Protein AF-A0A7X3Y7F7-F1 (afdb_monomer)

Sequence (54 aa):
MLRALILTLAFVGAAGAALAGPEGTWLTEGGKSHVEIRLCGDEYCGRLVWLLSV

Radius of gyration: 21.67 Å; Cα contacts (8 Å, |Δi|>4): 54; chains: 1; bounding box: 69×20×28 Å

Solvent-accessible surface area (backbone atoms only — not comparable to full-atom values): 3617 Å² total; per-residue (Å²): 115,71,72,62,56,58,63,62,63,69,70,74,80,72,78,77,79,76,81,80,70,84,63,46,78,42,74,40,92,86,72,45,34,31,35,38,34,38,80,60,83,97,44,80,44,75,45,80,79,44,70,69,84,128

Foldseek 3Di:
DVVVVVVVVVPPPDPPDDDDDPADWDQDPVRFWIWGWDDDDPDIDIDTPGGRDD

pLDDT: mean 83.98, std 15.23, range [60.19, 98.06]

Secondary structure (DSSP, 8-state):
-HHHHHHHHTTS---------S-EEEEPTTSSEEEEEEEETTEEEEEEEEE---

Nearest PDB structures (foldseek):
  8t8o-assembly1_P  TM=4.030E-01  e=8.692E-01  Salmonella enterica subsp. enterica serovar Typhimurium
  8fw5-assembly1_I  TM=5.619E-01  e=4.197E+00  Escherichia coli
  8g01-assembly1_C  TM=2.882E-01  e=2.700E+00  Escherichia coli K-12

Mean predicted aligned error: 9.64 Å

Structure (mmCIF, N/CA/C/O backbone):
data_AF-A0A7X3Y7F7-F1
#
_entry.id   AF-A0A7X3Y7F7-F1
#
lo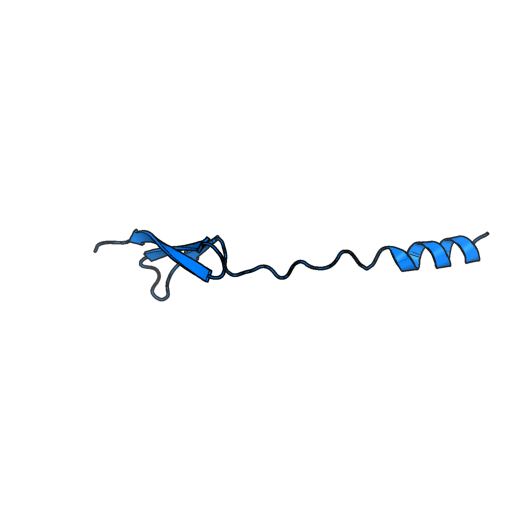op_
_atom_site.group_PDB
_atom_site.id
_atom_site.type_symbol
_atom_site.label_atom_id
_atom_site.label_alt_id
_atom_site.label_comp_id
_atom_site.label_asym_id
_atom_site.label_entity_id
_atom_site.label_seq_id
_atom_site.pdbx_PDB_ins_code
_atom_site.Cartn_x
_atom_site.Cartn_y
_atom_site.Cartn_z
_atom_site.occupancy
_atom_site.B_iso_or_equiv
_atom_site.auth_seq_id
_atom_site.auth_comp_id
_atom_site.auth_asym_id
_atom_site.auth_atom_id
_atom_site.pdbx_PDB_model_num
ATOM 1 N N . MET A 1 1 ? 52.016 -10.488 1.186 1.00 61.72 1 MET A N 1
ATOM 2 C CA . MET A 1 1 ? 50.811 -11.209 1.653 1.00 61.72 1 MET A CA 1
ATOM 3 C C . MET A 1 1 ? 49.674 -10.250 2.025 1.00 61.72 1 MET A C 1
ATOM 5 O O . MET A 1 1 ? 48.626 -10.326 1.408 1.00 61.72 1 MET A O 1
ATOM 9 N N . LEU A 1 2 ? 49.888 -9.281 2.929 1.00 61.38 2 LEU A N 1
ATOM 10 C CA . LEU A 1 2 ? 48.859 -8.321 3.386 1.00 61.38 2 LEU A CA 1
ATOM 11 C C . LEU A 1 2 ? 48.255 -7.431 2.277 1.00 61.38 2 LEU A C 1
ATOM 13 O O . LEU A 1 2 ? 47.059 -7.171 2.270 1.00 61.38 2 LEU A O 1
ATOM 17 N N . ARG A 1 3 ? 49.065 -7.006 1.297 1.00 60.19 3 ARG A N 1
ATOM 18 C CA . ARG A 1 3 ? 48.602 -6.176 0.167 1.00 60.19 3 ARG A CA 1
ATOM 19 C C . ARG A 1 3 ? 47.595 -6.880 -0.750 1.00 60.19 3 ARG A C 1
ATOM 21 O O . ARG A 1 3 ? 46.708 -6.221 -1.272 1.00 60.19 3 ARG A O 1
ATOM 28 N N . ALA A 1 4 ? 47.717 -8.198 -0.920 1.00 61.94 4 ALA A N 1
ATOM 29 C CA . ALA A 1 4 ? 46.781 -8.973 -1.734 1.00 61.94 4 ALA A CA 1
ATOM 30 C C . ALA A 1 4 ? 45.409 -9.093 -1.049 1.00 61.94 4 ALA A C 1
ATOM 32 O O . ALA A 1 4 ? 44.387 -8.984 -1.713 1.00 61.94 4 ALA A O 1
ATOM 33 N N . LEU A 1 5 ? 45.399 -9.214 0.284 1.00 60.88 5 LEU A N 1
ATOM 34 C CA . LEU A 1 5 ? 44.178 -9.305 1.089 1.00 60.88 5 LEU A CA 1
ATOM 35 C C . LEU A 1 5 ? 43.340 -8.013 1.041 1.00 60.88 5 LEU A C 1
ATOM 37 O O . LEU A 1 5 ? 42.113 -8.070 0.981 1.00 60.88 5 LEU A O 1
ATOM 41 N N . ILE A 1 6 ? 44.004 -6.851 1.020 1.00 64.12 6 ILE A N 1
ATOM 42 C CA . ILE A 1 6 ? 43.347 -5.534 0.949 1.00 64.12 6 ILE A CA 1
ATOM 43 C C . ILE A 1 6 ? 42.651 -5.332 -0.408 1.00 64.12 6 ILE A C 1
ATOM 45 O O . ILE A 1 6 ? 41.554 -4.783 -0.458 1.00 64.12 6 ILE A O 1
ATOM 49 N N . LEU A 1 7 ? 43.248 -5.820 -1.501 1.00 61.00 7 LEU A N 1
ATOM 50 C CA . LEU A 1 7 ? 42.680 -5.699 -2.851 1.00 61.00 7 LEU A CA 1
ATOM 51 C C . LEU A 1 7 ? 41.431 -6.571 -3.046 1.00 61.00 7 LEU A C 1
ATOM 53 O O . LEU A 1 7 ? 40.497 -6.156 -3.724 1.00 61.00 7 LEU A O 1
ATOM 57 N N . THR A 1 8 ? 41.378 -7.748 -2.420 1.00 61.47 8 THR A N 1
ATOM 58 C CA . THR A 1 8 ? 40.203 -8.632 -2.483 1.00 61.47 8 THR A CA 1
ATOM 59 C C . THR A 1 8 ? 39.009 -8.129 -1.668 1.00 61.47 8 THR A C 1
ATOM 61 O O . THR A 1 8 ? 37.871 -8.391 -2.046 1.00 61.47 8 THR A O 1
ATOM 64 N N . LEU A 1 9 ? 39.230 -7.375 -0.584 1.00 60.94 9 LEU A N 1
ATOM 65 C CA . LEU A 1 9 ? 38.138 -6.856 0.254 1.00 60.94 9 LEU A CA 1
ATOM 66 C C . LEU A 1 9 ? 37.352 -5.709 -0.4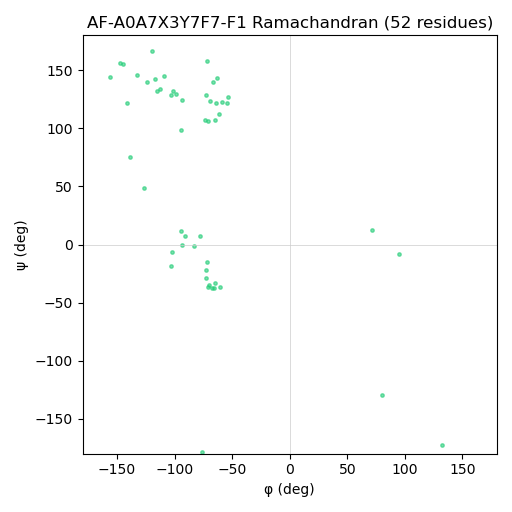05 1.00 60.94 9 LEU A C 1
ATOM 68 O O . LEU A 1 9 ? 36.199 -5.476 -0.053 1.00 60.94 9 LEU A O 1
ATOM 72 N N . ALA A 1 10 ? 37.948 -5.008 -1.374 1.00 62.12 10 ALA A N 1
ATOM 73 C CA . ALA A 1 10 ? 37.324 -3.860 -2.035 1.00 62.12 10 ALA A CA 1
ATOM 74 C C . ALA A 1 10 ? 36.164 -4.234 -2.983 1.00 62.12 10 ALA A C 1
ATOM 76 O O . ALA A 1 10 ? 35.381 -3.366 -3.359 1.00 62.12 10 ALA A O 1
ATOM 77 N N . PHE A 1 11 ? 36.024 -5.510 -3.360 1.00 61.34 11 PHE A N 1
ATOM 78 C CA . PHE A 1 11 ? 35.036 -5.961 -4.349 1.00 61.34 11 PHE A CA 1
ATOM 79 C C . PHE A 1 11 ? 33.701 -6.451 -3.762 1.00 61.34 11 PHE A C 1
ATOM 81 O O . PHE A 1 11 ? 32.801 -6.809 -4.516 1.00 61.34 11 PHE A O 1
ATOM 88 N N . VAL A 1 12 ? 33.525 -6.446 -2.436 1.00 65.81 12 VAL A N 1
ATOM 89 C CA . VAL A 1 12 ? 32.314 -6.997 -1.783 1.00 65.81 12 VAL A CA 1
ATOM 90 C C . VAL A 1 12 ? 31.138 -5.993 -1.755 1.00 65.81 12 VAL A C 1
ATOM 92 O O . VAL A 1 12 ? 30.050 -6.306 -1.285 1.00 65.81 12 VAL A O 1
ATOM 95 N N . GLY A 1 13 ? 31.318 -4.773 -2.271 1.00 65.25 13 GLY A N 1
ATOM 96 C CA . GLY A 1 13 ? 30.406 -3.644 -2.037 1.00 65.25 13 GLY A CA 1
ATOM 97 C C . GLY A 1 13 ? 29.302 -3.373 -3.067 1.00 65.25 13 GLY A C 1
ATOM 98 O O . GLY A 1 13 ? 28.712 -2.301 -3.001 1.00 65.25 13 GLY A O 1
ATOM 99 N N . ALA A 1 14 ? 29.019 -4.263 -4.022 1.00 62.88 14 ALA A N 1
ATOM 100 C CA . ALA A 1 14 ? 28.049 -3.983 -5.092 1.00 62.88 14 ALA A CA 1
ATOM 101 C C . ALA A 1 14 ? 26.953 -5.054 -5.214 1.00 62.88 14 ALA A C 1
ATOM 103 O O . ALA A 1 14 ? 26.658 -5.540 -6.303 1.00 62.88 14 ALA A O 1
ATOM 104 N N . ALA A 1 15 ? 26.322 -5.427 -4.100 1.00 69.00 15 ALA A N 1
ATOM 105 C CA . ALA A 1 15 ? 24.981 -5.996 -4.183 1.00 69.00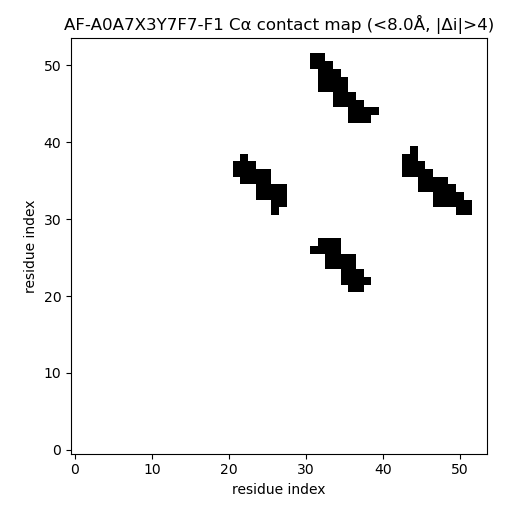 15 ALA A CA 1
ATOM 106 C C . ALA A 1 15 ? 24.034 -4.845 -4.558 1.00 69.00 15 ALA A C 1
ATOM 108 O O . ALA A 1 15 ? 23.808 -3.943 -3.753 1.00 69.00 15 ALA A O 1
ATOM 109 N N . GLY A 1 16 ? 23.562 -4.820 -5.808 1.00 63.84 16 GLY A N 1
ATOM 110 C CA . GLY A 1 16 ? 22.643 -3.789 -6.282 1.00 63.84 16 GLY A CA 1
ATOM 111 C C . GLY A 1 16 ? 21.418 -3.721 -5.375 1.00 63.84 16 GLY A C 1
ATOM 112 O O . GLY A 1 16 ? 20.723 -4.720 -5.195 1.00 63.84 16 GLY A O 1
ATOM 113 N N . ALA A 1 17 ? 21.168 -2.553 -4.785 1.00 70.38 17 ALA A N 1
ATOM 114 C CA . ALA A 1 17 ? 19.923 -2.304 -4.082 1.00 70.38 17 ALA A CA 1
ATOM 115 C C . ALA A 1 17 ? 18.799 -2.353 -5.120 1.00 70.38 17 ALA A C 1
ATOM 117 O O . ALA A 1 17 ? 18.692 -1.464 -5.966 1.00 70.38 17 ALA A O 1
ATOM 118 N N . ALA A 1 18 ? 17.995 -3.415 -5.095 1.00 72.19 18 ALA A N 1
ATOM 119 C CA . ALA A 1 18 ? 16.747 -3.420 -5.835 1.00 72.19 18 ALA A CA 1
ATOM 120 C C . ALA A 1 18 ? 15.912 -2.246 -5.311 1.00 72.19 18 ALA A C 1
ATOM 122 O O . ALA A 1 18 ? 15.675 -2.142 -4.105 1.00 72.19 18 ALA A O 1
ATOM 123 N N . LEU A 1 19 ? 15.526 -1.332 -6.201 1.00 74.75 19 LEU A N 1
ATOM 124 C CA . LEU A 1 19 ? 14.581 -0.278 -5.858 1.00 74.75 19 LEU A CA 1
ATOM 125 C C . LEU A 1 19 ? 13.280 -0.970 -5.451 1.00 74.75 19 LEU A C 1
ATOM 127 O O . LEU A 1 19 ? 12.654 -1.634 -6.274 1.00 74.75 19 LEU A O 1
ATOM 131 N N . ALA A 1 20 ? 12.918 -0.867 -4.173 1.00 81.00 20 ALA A N 1
ATOM 132 C CA . ALA A 1 20 ? 11.634 -1.359 -3.706 1.00 81.00 20 ALA A CA 1
ATOM 133 C C . ALA A 1 20 ? 10.535 -0.542 -4.397 1.00 81.00 20 ALA A C 1
ATOM 135 O O . ALA A 1 20 ? 10.531 0.689 -4.309 1.00 81.00 20 ALA A O 1
ATOM 136 N N . GLY A 1 21 ? 9.652 -1.222 -5.124 1.00 89.38 21 GLY A N 1
ATOM 137 C CA . GLY A 1 21 ? 8.452 -0.612 -5.672 1.00 89.38 21 GLY A CA 1
ATOM 138 C C . GLY A 1 21 ? 7.381 -0.409 -4.588 1.00 89.38 21 GLY A C 1
ATOM 139 O O . GLY A 1 21 ? 7.608 -0.688 -3.406 1.00 89.38 21 GLY A O 1
ATOM 140 N N . PRO A 1 22 ? 6.207 0.123 -4.962 1.00 94.44 22 PRO A N 1
ATOM 141 C CA . PRO A 1 22 ? 5.111 0.406 -4.041 1.00 94.44 22 PRO A CA 1
ATOM 142 C C . PRO A 1 22 ? 4.302 -0.842 -3.648 1.00 94.44 22 PRO A C 1
ATOM 144 O O . PRO A 1 22 ? 3.240 -0.708 -3.041 1.00 94.44 22 PRO A O 1
ATOM 147 N N . GLU A 1 2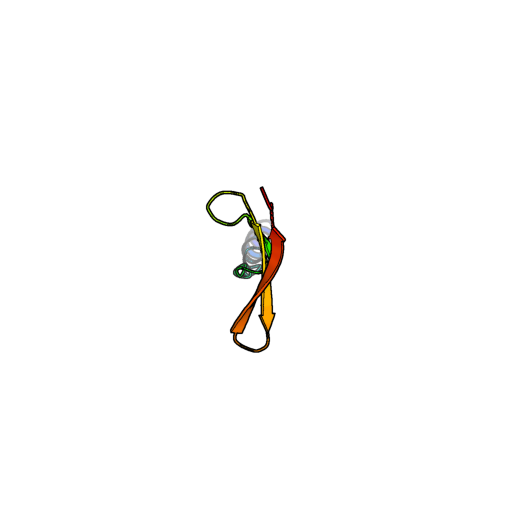3 ? 4.720 -2.049 -4.024 1.00 96.25 23 GLU A N 1
ATOM 148 C CA . GLU A 1 23 ? 3.968 -3.269 -3.755 1.00 96.25 23 GLU A CA 1
ATOM 149 C C . GLU A 1 23 ? 3.828 -3.535 -2.253 1.00 96.25 23 GLU A C 1
ATOM 151 O O . GLU A 1 23 ? 4.740 -3.309 -1.458 1.00 96.25 23 GLU A O 1
ATOM 156 N N . GLY A 1 24 ? 2.668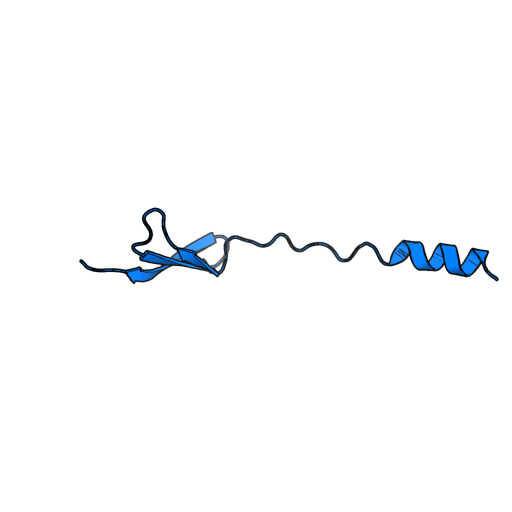 -4.056 -1.861 1.00 96.06 24 GLY A N 1
ATOM 157 C CA . GLY A 1 24 ? 2.360 -4.359 -0.467 1.00 96.06 24 GLY A CA 1
ATOM 158 C C . GLY A 1 24 ? 0.997 -3.840 -0.039 1.00 96.06 24 GLY A C 1
ATOM 159 O O . GLY A 1 24 ? 0.196 -3.385 -0.853 1.00 96.06 24 GLY A O 1
ATOM 160 N N . THR A 1 25 ? 0.717 -3.947 1.259 1.00 97.50 25 THR A N 1
ATOM 161 C CA . THR A 1 25 ? -0.520 -3.434 1.858 1.00 97.50 25 THR A CA 1
ATOM 162 C C . THR A 1 25 ? -0.240 -2.137 2.595 1.00 97.50 25 THR A C 1
ATOM 164 O O . THR A 1 25 ? 0.635 -2.085 3.457 1.00 97.50 25 THR A O 1
ATOM 167 N N . TRP A 1 26 ? -1.025 -1.113 2.284 1.00 97.19 26 TRP A N 1
ATOM 168 C CA . TRP A 1 26 ? -0.846 0.237 2.794 1.00 97.19 26 TRP A CA 1
ATOM 169 C C . TRP A 1 26 ? -2.105 0.724 3.484 1.00 97.19 26 TRP A C 1
ATOM 171 O O . TRP A 1 26 ? -3.214 0.517 2.990 1.00 97.19 26 TRP A O 1
ATOM 181 N N . LEU A 1 27 ? -1.921 1.415 4.604 1.00 97.31 27 LEU A N 1
ATOM 182 C CA . LEU A 1 27 ? -2.970 2.203 5.231 1.00 97.31 27 LEU A CA 1
ATOM 183 C C . LEU A 1 27 ? -3.212 3.459 4.387 1.00 97.31 27 LEU A C 1
ATOM 185 O O . LEU A 1 27 ? -2.269 4.183 4.069 1.00 97.31 27 LEU A O 1
ATOM 189 N N . THR A 1 28 ? -4.463 3.730 4.026 1.00 95.62 28 THR A N 1
ATOM 190 C CA . THR A 1 28 ? -4.806 4.959 3.305 1.00 95.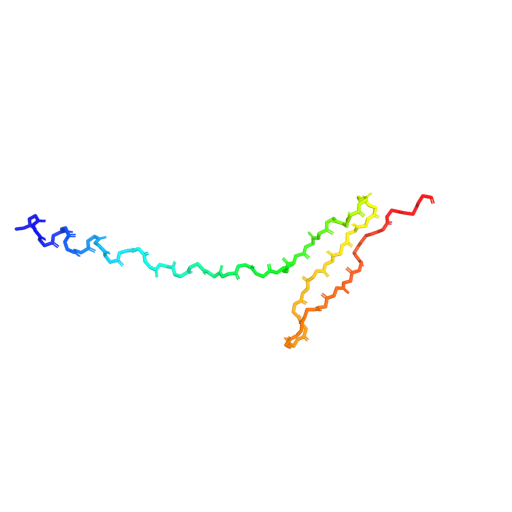62 28 THR A CA 1
ATOM 191 C C . THR A 1 28 ? -4.714 6.176 4.214 1.00 95.62 28 THR A C 1
ATOM 193 O O . THR A 1 28 ? -4.876 6.085 5.436 1.00 95.62 28 THR A O 1
ATOM 196 N N . GLU A 1 29 ? -4.548 7.347 3.604 1.00 92.88 29 GLU A N 1
ATOM 197 C CA . GLU A 1 29 ? -4.694 8.620 4.300 1.00 92.88 29 GLU A CA 1
ATOM 198 C C . GLU A 1 29 ? -6.062 8.668 5.012 1.00 92.88 29 GLU A C 1
ATOM 200 O O . GLU A 1 29 ? -7.099 8.333 4.436 1.00 92.88 29 GLU A O 1
ATOM 205 N N . GLY A 1 30 ? -6.055 8.963 6.313 1.00 91.44 30 GLY A N 1
ATOM 206 C CA . GLY A 1 30 ? -7.241 8.906 7.177 1.00 91.44 30 GLY A CA 1
ATOM 207 C C . GLY A 1 30 ? -7.427 7.603 7.961 1.00 91.44 30 GLY A C 1
ATOM 208 O O . GLY A 1 30 ? -8.287 7.549 8.836 1.00 91.44 30 GLY A O 1
ATOM 209 N N . GLY A 1 31 ? -6.627 6.565 7.704 1.00 94.62 31 GLY A N 1
ATOM 210 C CA . GLY A 1 31 ? -6.568 5.376 8.558 1.00 94.62 31 GLY A CA 1
ATOM 211 C C . GLY A 1 31 ? -7.795 4.457 8.504 1.00 94.62 31 GLY A C 1
ATOM 212 O O . GLY A 1 31 ? -7.953 3.590 9.361 1.00 94.62 31 GLY A O 1
ATOM 213 N N . LYS A 1 32 ? -8.689 4.652 7.526 1.00 95.44 32 LYS A N 1
ATOM 214 C CA . LYS A 1 32 ? -9.981 3.946 7.433 1.00 95.44 32 LYS A CA 1
ATOM 215 C C . LYS A 1 32 ? -10.011 2.818 6.411 1.00 95.44 32 LYS A C 1
ATOM 217 O O . LYS A 1 32 ? -10.996 2.090 6.349 1.00 95.44 32 LYS A O 1
ATOM 222 N N . SER A 1 33 ? -8.964 2.648 5.617 1.00 96.50 33 SER A N 1
ATOM 223 C CA . SER A 1 33 ? -8.895 1.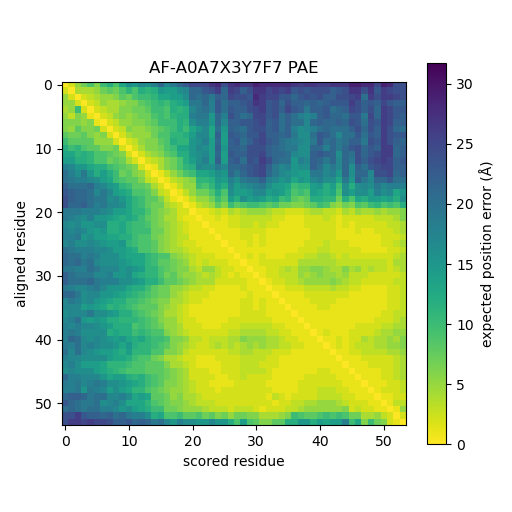556 4.653 1.00 96.50 33 SER A CA 1
ATOM 224 C C . SER A 1 33 ? -7.475 1.069 4.446 1.00 96.50 33 SER A C 1
ATOM 226 O O . SER A 1 33 ? -6.518 1.806 4.668 1.00 96.50 33 SER A O 1
ATOM 228 N N . HIS A 1 34 ? -7.362 -0.178 4.005 1.00 98.06 34 HIS A N 1
ATOM 229 C CA . HIS A 1 34 ? -6.113 -0.752 3.533 1.00 98.06 34 HIS A CA 1
ATOM 230 C C . HIS A 1 34 ? -6.237 -1.071 2.045 1.00 98.06 34 HIS A C 1
ATOM 232 O O . HIS A 1 34 ? -7.219 -1.696 1.627 1.00 98.06 34 HIS A O 1
ATOM 238 N N . VAL A 1 35 ? -5.239 -0.673 1.259 1.00 97.81 35 VAL A N 1
ATOM 239 C CA . VAL A 1 35 ? -5.132 -1.021 -0.161 1.00 97.81 35 VAL A CA 1
ATOM 240 C C . VAL A 1 35 ? -3.940 -1.951 -0.362 1.00 97.81 35 VAL A C 1
ATOM 242 O O . VAL A 1 35 ? -2.864 -1.707 0.178 1.00 97.81 35 VAL A O 1
ATOM 245 N N . GLU A 1 36 ? -4.125 -3.025 -1.121 1.00 98.06 36 GLU A N 1
ATOM 246 C CA . GLU A 1 36 ? -3.018 -3.840 -1.616 1.00 98.06 36 GLU A CA 1
ATOM 247 C C . GLU A 1 36 ? -2.628 -3.343 -3.007 1.00 98.06 36 GLU A C 1
ATOM 249 O O . GLU A 1 36 ? -3.482 -3.291 -3.895 1.00 98.06 36 GLU A O 1
ATOM 254 N N . ILE A 1 37 ? -1.353 -2.996 -3.181 1.00 97.94 37 ILE A N 1
ATOM 255 C CA . ILE A 1 37 ? -0.737 -2.634 -4.458 1.00 97.94 37 ILE A CA 1
ATOM 256 C C . ILE A 1 37 ? 0.066 -3.828 -4.970 1.00 97.94 37 ILE A C 1
ATOM 258 O O . ILE A 1 37 ? 0.856 -4.427 -4.236 1.00 97.94 37 ILE A O 1
ATOM 262 N N . ARG A 1 38 ? -0.123 -4.159 -6.248 1.00 97.06 38 ARG A N 1
ATOM 263 C CA . ARG A 1 38 ? 0.595 -5.229 -6.949 1.00 97.06 38 ARG A CA 1
ATOM 264 C C . ARG A 1 38 ? 0.854 -4.851 -8.403 1.00 97.06 38 ARG A C 1
ATOM 266 O O . ARG A 1 38 ? 0.084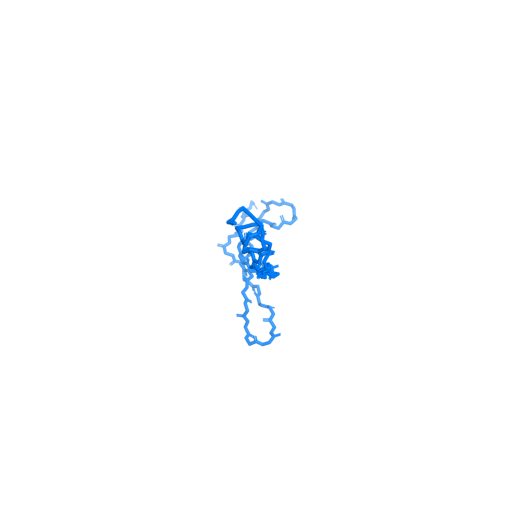 -4.089 -8.983 1.00 97.06 38 ARG A O 1
ATOM 273 N N . LEU A 1 39 ? 1.876 -5.447 -9.006 1.00 96.38 39 LEU A N 1
ATOM 274 C CA . LEU A 1 39 ? 2.060 -5.404 -10.457 1.00 96.38 39 LEU A CA 1
ATOM 275 C C . LEU A 1 39 ? 0.937 -6.169 -11.173 1.00 96.38 39 LEU A C 1
ATOM 277 O O . LEU A 1 39 ? 0.518 -7.249 -10.736 1.00 96.38 39 LEU A O 1
ATOM 281 N N . CYS A 1 40 ? 0.466 -5.609 -12.282 1.00 95.94 40 CYS A N 1
ATOM 282 C CA . CYS A 1 40 ? -0.536 -6.190 -13.167 1.00 95.94 40 CYS A CA 1
ATOM 283 C C . CYS A 1 40 ? -0.147 -5.943 -14.633 1.00 95.94 40 CYS A C 1
ATOM 285 O O . CYS A 1 40 ? -0.700 -5.089 -15.314 1.00 95.94 40 CYS A O 1
ATOM 287 N N . GLY A 1 41 ? 0.837 -6.706 -15.118 1.00 94.50 41 GLY A N 1
ATOM 288 C CA . GLY A 1 41 ? 1.503 -6.412 -16.388 1.00 94.50 41 GLY A CA 1
ATOM 289 C C . GLY A 1 41 ? 2.540 -5.312 -16.184 1.00 94.50 41 GLY A C 1
ATOM 290 O O . GLY A 1 41 ? 3.332 -5.402 -15.246 1.00 94.50 41 GLY A O 1
ATOM 291 N N . ASP A 1 42 ? 2.492 -4.279 -17.021 1.00 95.81 42 ASP A N 1
ATOM 292 C CA . ASP A 1 42 ? 3.408 -3.129 -16.965 1.00 95.81 42 ASP A CA 1
ATOM 293 C C . ASP A 1 42 ? 2.882 -1.978 -16.080 1.00 95.81 42 ASP A C 1
ATOM 295 O O . ASP A 1 4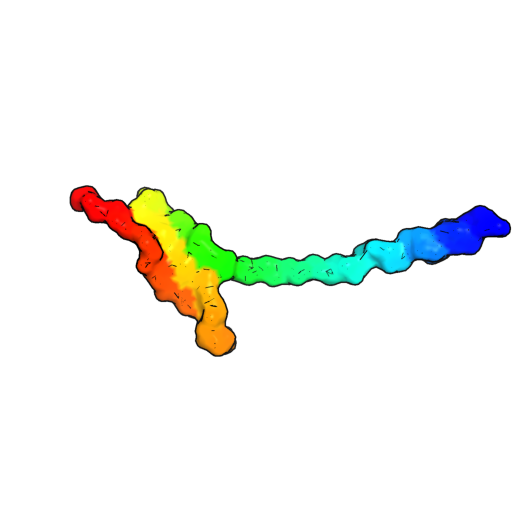2 ? 3.468 -0.897 -16.035 1.00 95.81 42 ASP A O 1
ATOM 299 N N . GLU A 1 43 ? 1.773 -2.200 -15.370 1.00 96.50 43 GLU A N 1
ATOM 300 C CA . GLU A 1 43 ? 1.117 -1.217 -14.506 1.00 96.50 43 GLU A CA 1
ATOM 301 C C . GLU A 1 43 ? 1.045 -1.691 -13.046 1.00 96.50 43 GLU A C 1
ATOM 303 O O . GLU A 1 43 ? 1.224 -2.873 -12.728 1.00 96.50 43 GLU A O 1
ATOM 308 N N . TYR A 1 44 ? 0.725 -0.758 -12.144 1.00 97.38 44 TYR A N 1
ATOM 309 C CA . TYR A 1 44 ? 0.349 -1.068 -10.766 1.00 97.38 44 TYR A CA 1
ATOM 310 C C . TYR A 1 44 ? -1.168 -1.056 -10.610 1.00 97.38 44 TYR A C 1
ATOM 312 O O . TYR A 1 44 ? -1.835 -0.076 -10.935 1.00 97.38 44 TYR A O 1
ATOM 320 N N . CYS A 1 45 ? -1.701 -2.122 -10.025 1.00 97.12 45 CYS A N 1
ATOM 321 C CA . CYS A 1 45 ? -3.108 -2.244 -9.676 1.00 97.12 45 CYS A CA 1
ATOM 322 C C . CYS A 1 45 ? -3.287 -2.191 -8.160 1.00 97.12 45 CYS A C 1
ATOM 324 O O . CYS A 1 45 ? -2.475 -2.733 -7.407 1.00 97.12 45 CYS A O 1
ATOM 326 N N . GLY A 1 46 ? -4.396 -1.590 -7.724 1.00 96.69 46 GLY A N 1
ATOM 327 C CA . GLY A 1 46 ? -4.799 -1.523 -6.322 1.00 96.69 46 GLY A CA 1
ATOM 328 C C . GLY A 1 46 ? -6.126 -2.238 -6.065 1.00 96.69 46 GLY A C 1
ATOM 329 O O . GLY A 1 46 ? -7.047 -2.130 -6.874 1.00 96.69 46 GLY A O 1
ATOM 330 N N . ARG A 1 47 ? -6.263 -2.927 -4.925 1.00 97.44 47 ARG A N 1
ATOM 331 C CA . ARG A 1 47 ? -7.581 -3.336 -4.396 1.00 97.44 47 ARG A CA 1
ATOM 332 C C . ARG A 1 47 ? -7.725 -3.026 -2.913 1.00 97.44 47 ARG A C 1
ATOM 334 O O . ARG A 1 47 ? -6.767 -3.167 -2.158 1.00 97.44 47 ARG A O 1
ATOM 341 N N . LEU A 1 48 ? -8.934 -2.671 -2.482 1.00 96.75 48 LEU A N 1
ATOM 342 C CA . LEU A 1 48 ? -9.254 -2.568 -1.058 1.00 96.75 48 LEU A CA 1
ATOM 343 C C . LEU A 1 48 ? -9.263 -3.967 -0.436 1.00 96.75 48 LEU A C 1
ATOM 345 O O . LEU A 1 48 ? -9.991 -4.846 -0.892 1.00 96.75 48 LEU A O 1
ATOM 349 N N . VAL A 1 49 ? -8.454 -4.167 0.601 1.00 97.31 49 VAL A N 1
ATOM 350 C CA . VAL A 1 49 ? -8.417 -5.424 1.373 1.00 97.31 49 VAL A CA 1
ATOM 351 C C . VAL A 1 49 ? -9.133 -5.297 2.712 1.00 97.31 49 VAL A C 1
ATOM 353 O O . VAL A 1 49 ? -9.521 -6.298 3.307 1.00 97.31 49 VAL A O 1
ATOM 356 N N . TRP A 1 50 ? -9.348 -4.064 3.169 1.00 96.81 50 TRP A N 1
ATOM 357 C CA . TRP A 1 50 ? -10.125 -3.761 4.359 1.00 96.81 50 TRP A CA 1
ATOM 358 C C . TRP A 1 50 ? -10.669 -2.335 4.294 1.00 96.81 50 TRP A C 1
ATOM 360 O O . TRP A 1 50 ? -9.989 -1.426 3.813 1.00 96.81 50 TRP A O 1
ATOM 370 N N . LEU A 1 51 ? -11.876 -2.142 4.816 1.00 96.06 51 LEU A N 1
ATOM 371 C CA . LEU A 1 51 ? -12.532 -0.847 4.933 1.00 96.06 51 LEU A CA 1
ATOM 372 C C . LEU A 1 51 ? -13.278 -0.791 6.267 1.00 96.06 51 LEU A C 1
ATOM 374 O O . LEU A 1 51 ? -14.165 -1.607 6.525 1.00 96.06 51 LEU A O 1
ATOM 378 N N . LEU A 1 52 ? -12.937 0.188 7.099 1.00 94.19 52 LEU A N 1
ATOM 379 C CA . LEU A 1 52 ? -13.689 0.493 8.304 1.00 94.19 52 LEU A CA 1
ATOM 380 C C . LEU A 1 52 ? -14.996 1.181 7.913 1.00 94.19 52 LEU A C 1
ATOM 382 O O . LEU A 1 52 ? -15.006 2.344 7.512 1.00 94.19 52 LEU A O 1
ATOM 386 N N . SER A 1 53 ? -16.093 0.446 8.045 1.00 83.69 53 SER A N 1
ATOM 387 C CA . SER A 1 53 ? -17.444 0.961 7.829 1.00 83.69 53 SER A CA 1
ATOM 388 C C . SER A 1 53 ? -17.999 1.400 9.184 1.00 83.69 53 SER A C 1
ATOM 390 O O . SER A 1 53 ? -18.385 0.547 9.983 1.00 83.69 53 SER A O 1
ATOM 392 N N . VAL A 1 54 ? -17.932 2.704 9.470 1.00 76.56 54 VAL A N 1
ATOM 393 C CA . VAL A 1 54 ? -18.545 3.329 10.659 1.00 76.56 54 VAL A CA 1
ATOM 394 C C . VAL A 1 54 ? -19.954 3.809 10.369 1.00 76.56 54 VAL A C 1
ATOM 396 O O . VAL A 1 54 ? -20.177 4.284 9.233 1.00 76.56 54 VAL A O 1
#